Protein AF-A0AAU3DWJ2-F1 (afdb_monomer_lite)

Foldseek 3Di:
DDDPPPQDPVCVVVVVVCVVVVVDDDFADEDEPVCCVVVVPDDDPHHYDYDD

Structure (mmCIF, N/CA/C/O backbone):
data_AF-A0AAU3DWJ2-F1
#
_entry.id   AF-A0AAU3DWJ2-F1
#
loop_
_atom_site.group_PDB
_atom_site.id
_atom_site.type_symbol
_atom_site.label_atom_id
_atom_site.label_alt_id
_atom_site.label_comp_id
_atom_site.label_asym_id
_atom_site.label_entity_id
_atom_site.label_seq_id
_atom_site.pdbx_PDB_ins_code
_atom_site.Cartn_x
_atom_site.Cartn_y
_atom_site.Cartn_z
_atom_site.occupancy
_atom_site.B_iso_or_equiv
_atom_site.auth_seq_id
_atom_site.auth_comp_id
_atom_site.auth_asym_id
_atom_site.auth_atom_id
_atom_site.pdbx_PDB_model_num
ATOM 1 N N . MET A 1 1 ? 18.248 -7.416 11.690 1.00 41.50 1 MET A N 1
ATOM 2 C CA . MET A 1 1 ? 17.067 -6.671 11.212 1.00 41.50 1 MET A CA 1
ATOM 3 C C . MET A 1 1 ? 17.579 -5.564 10.304 1.00 41.50 1 MET A C 1
ATOM 5 O O . MET A 1 1 ? 18.234 -4.659 10.803 1.00 41.50 1 MET A O 1
ATOM 9 N N . ALA A 1 2 ? 17.443 -5.706 8.983 1.00 49.06 2 ALA A N 1
ATOM 10 C CA . ALA A 1 2 ? 17.890 -4.671 8.051 1.00 49.06 2 ALA A CA 1
ATOM 11 C C . ALA A 1 2 ? 16.948 -3.466 8.186 1.00 49.06 2 ALA A C 1
ATOM 13 O O . ALA A 1 2 ? 15.735 -3.628 8.071 1.00 49.06 2 ALA A O 1
ATOM 14 N N . LEU A 1 3 ? 17.492 -2.287 8.492 1.00 53.47 3 LEU A 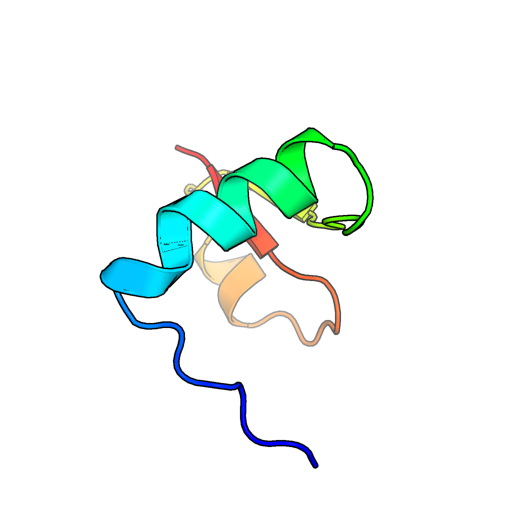N 1
ATOM 15 C CA . LEU A 1 3 ? 16.725 -1.042 8.434 1.00 53.47 3 LEU A CA 1
ATOM 16 C C . LEU A 1 3 ? 16.247 -0.844 6.987 1.00 53.47 3 LEU A C 1
ATOM 18 O O . LEU A 1 3 ? 17.016 -1.149 6.070 1.00 53.47 3 LEU A O 1
ATOM 22 N N . PRO A 1 4 ? 15.012 -0.367 6.750 1.00 61.44 4 PRO A N 1
ATOM 23 C CA . PRO A 1 4 ? 14.574 -0.077 5.396 1.00 61.44 4 PRO A CA 1
ATOM 24 C C . PRO A 1 4 ? 15.515 0.969 4.800 1.00 61.44 4 PRO A C 1
ATOM 26 O O . PRO A 1 4 ? 15.724 2.034 5.384 1.00 61.44 4 PRO A O 1
ATOM 29 N N . THR A 1 5 ? 16.106 0.651 3.650 1.00 67.38 5 THR A N 1
ATOM 30 C CA . THR A 1 5 ? 16.839 1.627 2.848 1.00 67.38 5 THR A CA 1
ATOM 31 C C . THR A 1 5 ? 15.909 2.805 2.584 1.00 67.38 5 THR A C 1
ATOM 33 O O . THR A 1 5 ? 14.833 2.630 2.011 1.00 67.38 5 THR A O 1
ATOM 36 N N . ILE A 1 6 ? 16.296 4.001 3.029 1.00 74.06 6 ILE A N 1
ATOM 37 C CA . ILE A 1 6 ? 15.606 5.229 2.634 1.00 74.06 6 ILE A CA 1
ATOM 38 C C . ILE A 1 6 ? 15.813 5.375 1.129 1.00 74.06 6 ILE A C 1
ATOM 40 O O . ILE A 1 6 ? 16.939 5.563 0.678 1.00 74.06 6 ILE A O 1
ATOM 44 N N . ILE A 1 7 ? 14.729 5.261 0.367 1.00 73.81 7 ILE A N 1
ATOM 45 C CA . ILE A 1 7 ? 14.734 5.511 -1.073 1.00 73.81 7 ILE A CA 1
ATOM 46 C C . ILE A 1 7 ? 14.564 7.012 -1.267 1.00 73.81 7 ILE A C 1
ATOM 48 O O . ILE A 1 7 ? 13.581 7.602 -0.812 1.00 73.81 7 ILE A O 1
ATOM 52 N N . THR A 1 8 ? 15.531 7.647 -1.917 1.00 81.56 8 THR A N 1
ATOM 53 C CA . THR A 1 8 ? 15.450 9.069 -2.246 1.00 81.56 8 THR A CA 1
ATOM 54 C C . THR A 1 8 ? 14.562 9.295 -3.472 1.00 81.56 8 THR A C 1
ATOM 56 O O . THR A 1 8 ? 14.3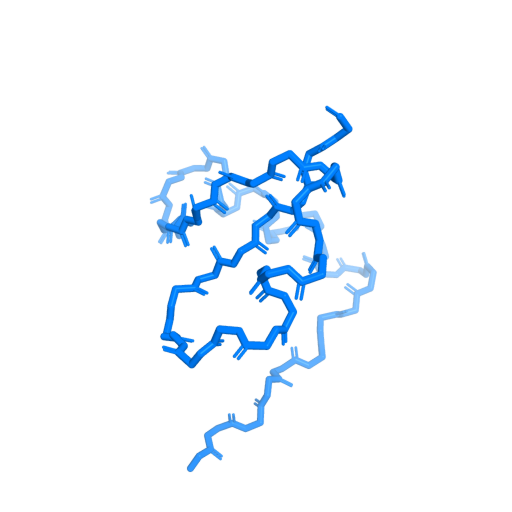91 8.413 -4.313 1.00 81.56 8 THR A O 1
ATOM 59 N N . LEU A 1 9 ? 14.027 10.512 -3.638 1.00 88.62 9 LEU A N 1
ATOM 60 C CA . LEU A 1 9 ? 13.198 10.864 -4.806 1.00 88.62 9 LEU A CA 1
ATOM 61 C C . LEU A 1 9 ? 13.909 10.618 -6.148 1.00 88.62 9 LEU A C 1
ATOM 63 O O . LEU A 1 9 ? 13.254 10.339 -7.149 1.00 88.62 9 LEU A O 1
ATOM 67 N N . ARG A 1 10 ? 15.244 10.702 -6.166 1.00 91.12 10 ARG A N 1
ATOM 68 C CA . ARG A 1 10 ? 16.070 10.452 -7.354 1.00 91.12 10 ARG A CA 1
ATOM 69 C C . ARG A 1 10 ? 16.079 8.980 -7.770 1.00 91.12 10 ARG A C 1
ATOM 71 O O . ARG A 1 10 ? 16.233 8.698 -8.951 1.00 91.12 10 ARG A O 1
ATOM 78 N N . GLU A 1 11 ? 15.926 8.068 -6.820 1.00 89.56 11 GLU A N 1
ATOM 79 C CA . GLU A 1 11 ? 15.979 6.618 -7.042 1.00 89.56 11 GLU A CA 1
ATOM 80 C C . GLU A 1 11 ? 14.599 6.037 -7.397 1.00 89.56 11 GLU A C 1
ATOM 82 O O . GLU A 1 11 ? 14.503 4.927 -7.922 1.00 89.56 11 GLU A O 1
ATOM 87 N N . LEU A 1 12 ? 13.515 6.796 -7.175 1.00 90.25 12 LEU A N 1
ATOM 88 C CA . LEU A 1 12 ? 12.147 6.359 -7.477 1.00 90.25 12 LEU A CA 1
ATOM 89 C C . LEU A 1 12 ? 11.916 5.949 -8.942 1.00 90.25 12 LEU A C 1
ATOM 91 O O . LEU A 1 12 ? 11.236 4.943 -9.143 1.00 90.25 12 LEU A O 1
ATOM 95 N N . PRO A 1 13 ? 12.439 6.650 -9.969 1.00 94.81 13 PRO A N 1
ATOM 96 C CA . PRO A 1 13 ? 12.221 6.242 -11.357 1.00 94.81 13 PRO A CA 1
ATOM 97 C C . PRO A 1 13 ? 12.822 4.867 -11.681 1.00 94.81 13 PRO A C 1
ATOM 99 O O . PRO A 1 13 ? 12.185 4.058 -12.352 1.00 94.81 13 PRO A O 1
ATOM 102 N N . GLU A 1 14 ? 14.022 4.580 -11.175 1.00 93.56 14 GLU A N 1
ATOM 103 C CA . GLU A 1 14 ? 14.699 3.293 -11.373 1.00 93.56 14 GLU A CA 1
ATOM 104 C C . GLU A 1 14 ? 13.975 2.163 -10.632 1.00 93.56 14 GLU A C 1
ATOM 106 O O . GLU A 1 14 ? 13.734 1.088 -11.191 1.00 93.56 14 GLU A O 1
ATOM 111 N N . LEU A 1 15 ? 13.536 2.431 -9.400 1.00 90.81 15 LEU A N 1
ATOM 112 C CA . LEU A 1 15 ? 12.698 1.500 -8.654 1.00 90.81 15 LEU A CA 1
ATOM 113 C C . LEU A 1 15 ? 11.388 1.206 -9.398 1.00 90.81 15 LEU A C 1
ATOM 115 O O . LEU A 1 15 ? 10.997 0.046 -9.519 1.00 90.81 15 LEU A O 1
ATOM 119 N N . ALA A 1 16 ? 10.720 2.238 -9.919 1.00 92.00 16 ALA A N 1
ATOM 120 C CA . ALA A 1 16 ? 9.475 2.088 -10.664 1.00 92.00 16 ALA A CA 1
ATOM 121 C C . ALA A 1 16 ? 9.670 1.233 -11.923 1.00 92.00 16 ALA A C 1
ATOM 123 O O . ALA A 1 16 ? 8.863 0.339 -12.176 1.00 92.00 16 ALA A O 1
ATOM 124 N N . ALA A 1 17 ? 10.758 1.447 -12.669 1.00 95.81 17 ALA A N 1
ATOM 125 C CA . ALA A 1 17 ? 11.106 0.620 -13.822 1.00 95.81 17 ALA A CA 1
ATOM 126 C C . ALA A 1 17 ? 11.337 -0.848 -13.424 1.00 95.81 17 ALA A C 1
ATOM 128 O O . ALA A 1 17 ? 10.856 -1.756 -14.097 1.00 95.81 17 ALA A O 1
ATOM 129 N N . THR A 1 18 ? 12.007 -1.083 -12.296 1.00 94.69 18 THR A N 1
ATOM 130 C CA . THR A 1 18 ? 12.288 -2.429 -11.775 1.00 94.69 18 THR A CA 1
ATOM 131 C C . THR A 1 18 ? 11.009 -3.167 -11.361 1.00 94.69 18 THR A C 1
ATOM 133 O O . THR A 1 18 ? 10.833 -4.343 -11.687 1.00 94.69 18 THR A O 1
ATOM 136 N N . VAL A 1 19 ? 10.084 -2.476 -10.686 1.00 92.56 19 VAL A N 1
ATOM 137 C CA . VAL A 1 19 ? 8.766 -3.021 -10.319 1.00 92.56 19 VAL A CA 1
ATOM 138 C C . VAL A 1 19 ? 7.921 -3.285 -11.567 1.00 92.56 19 VAL A C 1
ATOM 140 O O . VAL A 1 19 ? 7.361 -4.370 -11.704 1.00 92.56 19 VAL A O 1
ATOM 143 N N . ALA A 1 20 ? 7.859 -2.333 -12.503 1.00 94.06 20 ALA A N 1
ATOM 144 C CA . ALA A 1 20 ? 7.102 -2.478 -13.747 1.00 94.06 20 ALA A CA 1
ATOM 145 C C . ALA A 1 20 ? 7.649 -3.605 -14.640 1.00 94.06 20 ALA A C 1
ATOM 147 O O . ALA A 1 20 ? 6.878 -4.288 -15.310 1.00 94.06 20 ALA A O 1
ATOM 148 N N . GLY A 1 21 ? 8.965 -3.832 -14.614 1.00 95.25 21 GLY A N 1
ATOM 149 C CA . GLY A 1 21 ? 9.626 -4.954 -15.279 1.00 95.25 21 GLY A CA 1
ATOM 150 C C . GLY A 1 21 ? 9.433 -6.307 -14.584 1.00 95.25 21 GLY A C 1
ATOM 151 O O . GLY A 1 21 ? 9.903 -7.317 -15.099 1.00 95.25 21 GLY A O 1
ATOM 152 N N . GLY A 1 22 ? 8.766 -6.352 -13.423 1.00 93.00 22 GLY A N 1
ATOM 153 C CA . GLY A 1 22 ? 8.459 -7.586 -12.695 1.00 93.00 22 GLY A CA 1
ATOM 154 C C . GLY A 1 22 ? 9.632 -8.191 -11.918 1.00 93.00 22 GLY A C 1
ATOM 155 O O . GLY A 1 22 ? 9.489 -9.269 -11.349 1.00 93.00 22 GLY A O 1
ATOM 156 N N . ALA A 1 23 ? 10.779 -7.509 -11.850 1.00 93.94 23 ALA A N 1
ATOM 157 C CA . ALA A 1 23 ? 11.935 -7.973 -11.079 1.00 93.94 23 ALA A CA 1
ATOM 158 C C . ALA A 1 23 ? 11.700 -7.894 -9.558 1.00 93.94 23 ALA A C 1
ATOM 160 O O . ALA A 1 23 ? 12.380 -8.569 -8.786 1.00 93.94 23 ALA A O 1
ATOM 161 N N . ILE A 1 24 ? 10.725 -7.087 -9.128 1.00 88.94 24 ILE A N 1
ATOM 162 C CA . ILE A 1 24 ? 10.263 -7.004 -7.742 1.00 88.94 24 ILE A CA 1
ATOM 163 C C . ILE A 1 24 ? 8.787 -7.393 -7.700 1.00 88.94 24 ILE A C 1
ATOM 165 O O . ILE A 1 24 ? 7.927 -6.677 -8.213 1.00 88.94 24 ILE A O 1
ATOM 169 N N . GLU A 1 25 ? 8.485 -8.504 -7.030 1.00 88.12 25 GLU A N 1
ATOM 170 C CA . GLU A 1 25 ? 7.108 -8.906 -6.760 1.00 88.12 25 GLU A CA 1
ATOM 171 C C . GLU A 1 25 ? 6.558 -8.133 -5.550 1.00 88.12 25 GLU A C 1
ATOM 173 O O . GLU A 1 25 ? 6.984 -8.321 -4.405 1.00 88.12 25 GLU A O 1
ATOM 178 N N . VAL A 1 26 ? 5.585 -7.252 -5.790 1.00 85.50 26 VAL A N 1
ATOM 179 C CA . VAL A 1 26 ? 4.904 -6.503 -4.726 1.00 85.50 26 VAL A CA 1
ATOM 180 C C . VAL A 1 26 ? 3.659 -7.267 -4.287 1.00 85.50 26 VAL A C 1
ATOM 182 O O . VAL A 1 26 ? 2.592 -7.152 -4.887 1.00 85.50 26 VAL A O 1
ATOM 185 N N . ARG A 1 27 ? 3.787 -8.037 -3.204 1.00 89.31 27 ARG A N 1
ATOM 186 C CA . ARG A 1 27 ? 2.644 -8.667 -2.531 1.00 89.31 27 ARG A CA 1
ATOM 187 C C . ARG A 1 27 ? 2.056 -7.706 -1.514 1.00 89.31 27 ARG A C 1
ATOM 189 O O . ARG A 1 27 ? 2.744 -7.326 -0.566 1.00 89.31 27 ARG A O 1
ATOM 196 N N . ALA A 1 28 ? 0.805 -7.316 -1.730 1.00 91.19 28 ALA A N 1
ATOM 197 C CA . ALA A 1 28 ? 0.067 -6.481 -0.799 1.00 91.19 28 ALA A CA 1
ATOM 198 C C . ALA A 1 28 ? -1.421 -6.836 -0.784 1.00 91.19 28 ALA A C 1
ATOM 200 O O . ALA A 1 28 ? -2.032 -7.064 -1.832 1.00 91.19 28 ALA A O 1
ATOM 201 N N . ARG A 1 29 ? -2.003 -6.834 0.413 1.00 92.12 29 ARG A N 1
ATOM 202 C CA . ARG A 1 29 ? -3.435 -6.988 0.633 1.00 92.12 29 ARG A CA 1
ATOM 203 C C . ARG A 1 29 ? -4.101 -5.621 0.586 1.00 92.12 29 ARG A C 1
ATOM 205 O O . ARG A 1 29 ? -3.678 -4.692 1.268 1.00 92.12 29 ARG A O 1
ATOM 212 N N . ARG A 1 30 ? -5.152 -5.495 -0.221 1.00 93.94 30 ARG A N 1
ATOM 213 C CA . ARG A 1 30 ? -5.947 -4.265 -0.311 1.00 93.94 30 ARG A CA 1
ATOM 214 C C . ARG A 1 30 ? -7.044 -4.291 0.746 1.00 93.94 30 ARG A C 1
ATOM 216 O O . ARG A 1 30 ? -7.742 -5.297 0.849 1.00 93.94 30 ARG A O 1
ATOM 223 N N . ILE A 1 31 ? -7.191 -3.204 1.493 1.00 94.88 31 ILE A N 1
ATOM 224 C CA . ILE A 1 31 ? -8.227 -3.041 2.516 1.00 94.88 31 ILE A CA 1
ATOM 225 C C . ILE A 1 31 ? -8.966 -1.718 2.269 1.00 94.88 31 ILE A C 1
ATOM 227 O O . ILE A 1 31 ? -8.292 -0.701 2.089 1.00 94.88 31 ILE A O 1
ATOM 231 N N . PRO A 1 32 ? -10.312 -1.693 2.251 1.00 95.88 32 PRO A N 1
ATOM 232 C CA . PRO A 1 32 ? -11.070 -0.449 2.160 1.00 95.88 32 PRO A CA 1
ATOM 233 C C . PRO A 1 32 ? -10.752 0.486 3.325 1.00 95.88 32 PRO A C 1
ATOM 235 O O . PRO A 1 32 ? -10.637 0.045 4.469 1.00 95.88 32 PRO A O 1
ATOM 238 N N . LEU A 1 33 ? -10.678 1.792 3.073 1.00 95.12 33 LEU A N 1
ATOM 239 C CA . LEU A 1 33 ? -10.369 2.772 4.116 1.00 95.12 33 LEU A CA 1
ATOM 240 C C . LEU A 1 33 ? -11.398 2.750 5.260 1.00 95.12 33 LEU A C 1
ATOM 242 O O . LEU A 1 33 ? -11.051 3.029 6.406 1.00 95.12 33 LEU A O 1
ATOM 246 N N . ALA A 1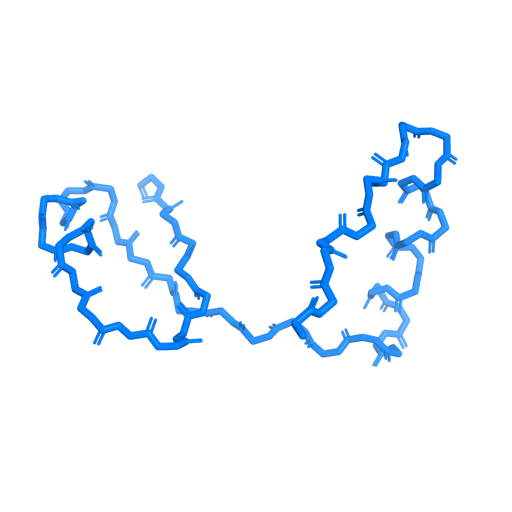 34 ? -12.639 2.343 4.975 1.00 96.19 34 ALA A N 1
ATOM 247 C CA . ALA A 1 34 ? -13.686 2.125 5.974 1.00 96.19 34 ALA A CA 1
ATOM 248 C C . ALA A 1 34 ? -13.306 1.097 7.062 1.00 96.19 34 ALA A C 1
ATOM 250 O O . ALA A 1 34 ? -13.830 1.155 8.172 1.00 96.19 34 ALA A O 1
ATOM 251 N N . GLU A 1 35 ? -12.378 0.183 6.772 1.00 94.75 35 GLU A N 1
ATOM 252 C CA . GLU A 1 35 ? -11.925 -0.880 7.676 1.00 94.75 35 GLU A CA 1
ATOM 253 C C . GLU A 1 35 ? -10.595 -0.543 8.377 1.00 94.75 35 GLU A C 1
ATOM 255 O O . GLU A 1 35 ? -10.009 -1.397 9.050 1.00 94.75 35 GLU A O 1
ATOM 260 N N . ILE A 1 36 ? -10.105 0.702 8.262 1.00 93.06 36 ILE A N 1
ATOM 261 C CA . ILE A 1 36 ? -8.787 1.106 8.780 1.00 93.06 36 ILE A CA 1
ATOM 262 C C . ILE A 1 36 ? -8.583 0.740 10.252 1.00 93.06 36 ILE A C 1
ATOM 264 O O . ILE A 1 36 ? -7.513 0.260 10.612 1.00 93.06 36 ILE A O 1
ATOM 268 N N . SER A 1 37 ? -9.604 0.904 11.095 1.00 93.06 37 SER A N 1
ATOM 269 C CA . SER A 1 37 ? -9.500 0.618 12.528 1.00 93.06 37 SER A CA 1
ATOM 270 C C . SER A 1 37 ? -9.145 -0.843 12.807 1.00 93.06 37 SER A C 1
ATOM 272 O O . SER A 1 37 ? -8.370 -1.109 13.718 1.00 93.06 37 SER A O 1
ATOM 274 N N . GLN A 1 38 ? -9.675 -1.782 12.017 1.00 87.12 38 GLN A N 1
ATOM 275 C CA . GLN A 1 38 ? -9.369 -3.207 12.155 1.00 87.12 38 GLN A CA 1
ATOM 276 C C . GLN A 1 38 ? -7.995 -3.541 11.565 1.00 87.12 38 GLN A C 1
ATOM 278 O O . GLN A 1 38 ? -7.236 -4.305 12.158 1.00 87.12 38 GLN A O 1
ATOM 283 N N . ALA A 1 39 ? -7.665 -2.959 10.410 1.00 90.31 39 ALA A N 1
ATOM 284 C CA . ALA A 1 39 ? -6.395 -3.200 9.731 1.00 90.31 39 ALA A CA 1
ATOM 285 C C . ALA A 1 39 ? -5.190 -2.637 10.496 1.00 90.31 39 ALA A C 1
ATOM 287 O O . ALA A 1 39 ? -4.120 -3.235 10.473 1.00 90.31 39 ALA A O 1
ATOM 288 N N . TRP A 1 40 ? -5.361 -1.511 11.192 1.00 88.88 40 TRP A N 1
ATOM 289 C CA . TRP A 1 40 ? -4.289 -0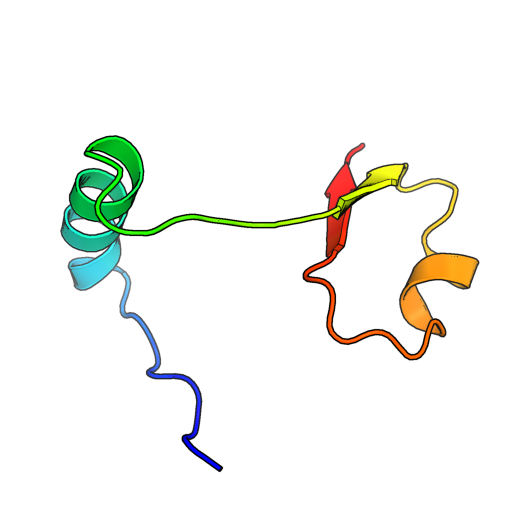.843 11.930 1.00 88.88 40 TRP A CA 1
ATOM 290 C C . TRP A 1 40 ? -3.813 -1.633 13.153 1.00 88.88 40 TRP A C 1
ATOM 292 O O . TRP A 1 40 ? -2.652 -1.542 13.538 1.00 88.88 40 TRP A O 1
ATOM 302 N N . THR A 1 41 ? -4.706 -2.410 13.766 1.00 90.81 41 THR A N 1
ATOM 303 C CA . THR A 1 41 ? -4.401 -3.228 14.948 1.00 90.81 41 THR A CA 1
ATOM 304 C C . THR A 1 41 ? -4.121 -4.689 14.609 1.00 90.81 41 THR A C 1
ATOM 306 O O . THR A 1 41 ? -3.944 -5.498 15.516 1.00 90.81 41 THR A O 1
ATOM 309 N N . ALA A 1 42 ? -4.150 -5.064 13.329 1.00 87.75 42 ALA A N 1
ATOM 310 C CA . ALA A 1 42 ? -3.913 -6.437 12.919 1.00 87.75 42 ALA A CA 1
ATOM 311 C C . ALA A 1 42 ? -2.424 -6.785 13.055 1.00 87.75 42 ALA A C 1
ATOM 313 O O . ALA A 1 42 ? -1.566 -6.120 12.478 1.00 87.75 42 ALA A O 1
ATOM 314 N N . GLU A 1 43 ? -2.117 -7.863 13.772 1.00 92.12 43 GLU A N 1
ATOM 315 C CA . GLU A 1 43 ? -0.777 -8.449 13.770 1.00 92.12 43 GLU A CA 1
ATOM 316 C C . GLU A 1 43 ? -0.629 -9.326 12.523 1.00 92.12 43 GLU A C 1
ATOM 318 O O . GLU A 1 43 ? -1.154 -10.438 12.450 1.00 92.12 43 GLU A O 1
ATOM 323 N N . THR A 1 44 ? 0.029 -8.795 11.496 1.00 89.31 44 THR A N 1
ATOM 324 C CA . THR A 1 44 ? 0.278 -9.507 10.242 1.00 89.31 44 THR A CA 1
ATOM 325 C C . THR A 1 44 ? 1.596 -9.075 9.615 1.00 89.31 44 THR A C 1
ATOM 327 O O . THR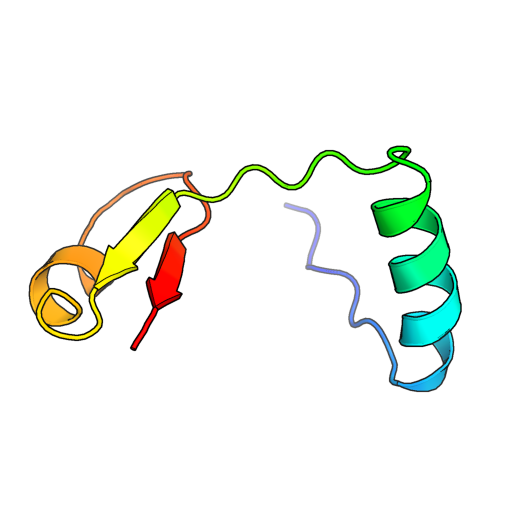 A 1 44 ? 1.987 -7.912 9.696 1.00 89.31 44 THR A O 1
ATOM 330 N N . ASP A 1 45 ? 2.255 -10.020 8.946 1.00 87.75 45 ASP A N 1
ATOM 331 C CA . ASP A 1 45 ? 3.436 -9.766 8.117 1.00 87.75 45 ASP A CA 1
ATOM 332 C C . ASP A 1 45 ? 3.060 -9.339 6.683 1.00 87.75 45 ASP A C 1
ATOM 334 O O . ASP A 1 45 ? 3.928 -9.080 5.842 1.00 87.75 45 ASP A O 1
ATOM 338 N N . GLU A 1 46 ? 1.762 -9.275 6.366 1.00 88.19 46 GLU A N 1
ATOM 339 C CA . GLU A 1 46 ? 1.282 -8.814 5.068 1.00 88.19 46 GLU A CA 1
ATOM 340 C C . GLU A 1 46 ? 1.446 -7.298 4.926 1.00 88.19 46 GLU A C 1
ATOM 342 O O . GLU A 1 46 ? 1.087 -6.511 5.801 1.00 88.19 46 GLU A O 1
ATOM 347 N N . ARG A 1 47 ? 1.911 -6.854 3.753 1.00 89.81 47 ARG A N 1
ATOM 348 C CA . ARG A 1 47 ? 1.831 -5.433 3.400 1.00 89.81 47 ARG A CA 1
ATOM 349 C C . ARG A 1 47 ? 0.376 -5.072 3.138 1.00 89.81 47 ARG A C 1
ATOM 351 O O . ARG A 1 47 ? -0.236 -5.622 2.224 1.00 89.81 47 ARG A O 1
ATOM 358 N N . ILE A 1 48 ? -0.154 -4.120 3.893 1.00 92.44 48 ILE A N 1
ATOM 359 C CA . ILE A 1 48 ? -1.515 -3.615 3.713 1.00 92.44 48 ILE A CA 1
ATOM 360 C C . ILE A 1 48 ? -1.476 -2.338 2.871 1.00 92.44 48 ILE A C 1
ATOM 362 O O . ILE A 1 48 ? -0.704 -1.420 3.14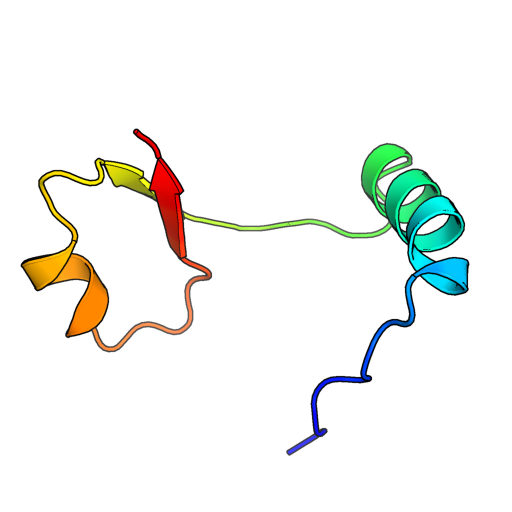2 1.00 92.44 48 ILE A O 1
ATOM 366 N N . VAL A 1 49 ? -2.331 -2.274 1.852 1.00 93.00 49 VAL A N 1
ATOM 367 C CA . VAL A 1 49 ? -2.611 -1.064 1.073 1.00 93.00 49 VAL A CA 1
ATOM 368 C C . VAL A 1 49 ? -4.044 -0.648 1.360 1.00 93.00 49 VAL A C 1
ATOM 370 O O . VAL A 1 49 ? -4.986 -1.354 0.999 1.00 93.00 49 VAL A O 1
ATOM 373 N N . LEU A 1 50 ? -4.199 0.507 2.001 1.00 93.19 50 LEU A N 1
ATOM 374 C CA . LEU A 1 50 ? -5.505 1.118 2.199 1.00 93.19 50 LEU A CA 1
ATOM 375 C C . LEU A 1 50 ? -5.959 1.739 0.881 1.00 93.19 50 LEU A C 1
ATOM 377 O O . LEU A 1 50 ? -5.246 2.552 0.290 1.00 93.19 50 LEU A O 1
ATOM 381 N N . VAL A 1 51 ? -7.129 1.324 0.413 1.00 93.69 51 VAL A N 1
ATOM 382 C CA . VAL A 1 51 ? -7.754 1.853 -0.798 1.00 93.69 51 VAL A CA 1
ATOM 383 C C . VAL A 1 51 ? -8.949 2.719 -0.405 1.00 93.69 51 VAL A C 1
ATOM 385 O O . VAL A 1 51 ? -9.637 2.357 0.551 1.00 93.69 51 VAL A O 1
ATOM 388 N N . PRO A 1 52 ? -9.177 3.859 -1.082 1.00 92.19 52 PRO A N 1
ATOM 389 C CA . PRO A 1 52 ? -10.381 4.660 -0.881 1.00 92.19 52 PRO A CA 1
ATOM 390 C C . PRO A 1 52 ? -11.664 3.830 -0.969 1.00 92.19 52 PRO A C 1
ATOM 392 O O . PRO A 1 52 ? -11.733 2.949 -1.860 1.00 92.19 52 PRO A O 1
#

pLDDT: mean 87.33, std 11.9, range [41.5, 96.19]

Secondary structure (DSSP, 8-state):
-PPPP---TTTHHHHHHHHHTTSS----EEEEGGGHHHHHT---SSPEEEE-

Radius of gyration: 14.01 Å; chains: 1; bounding box: 32×21×30 Å

Sequence (52 aa):
MALPTIITLRELPELAATVAGGAIEVRARRIPLAEISQAWTAETDERIVLVP